Protein AF-A0A1J4S9G2-F1 (afdb_monomer_lite)

Organism: NCBI:txid1817893

Sequence (73 aa):
MAYENAYDTCILVSGDGDFAYVIEAVKRKGKHVENAYFWPRKNRQARHCASWHLRQVCDKFIFLNSQFLKCCF

pLDDT: mean 73.85, std 13.93, range [41.53, 89.62]

Structure (mmCIF, N/CA/C/O backbone):
data_AF-A0A1J4S9G2-F1
#
_entry.id   AF-A0A1J4S9G2-F1
#
loop_
_atom_site.group_PDB
_atom_site.id
_atom_site.type_symbol
_atom_site.label_atom_id
_atom_site.label_alt_id
_atom_site.label_comp_id
_atom_site.label_asym_id
_atom_site.label_entity_id
_atom_site.label_seq_id
_atom_site.pdbx_PDB_ins_code
_atom_site.Cartn_x
_atom_site.Cartn_y
_atom_site.Cartn_z
_atom_site.occupancy
_atom_site.B_iso_or_equiv
_atom_site.auth_seq_id
_atom_site.auth_comp_id
_atom_site.auth_asym_id
_atom_site.auth_atom_id
_atom_site.pdbx_PDB_model_num
ATOM 1 N N . MET A 1 1 ? -21.697 -9.770 5.961 1.00 44.72 1 MET A N 1
ATOM 2 C CA . MET A 1 1 ? -20.934 -10.436 7.039 1.00 44.72 1 MET A CA 1
ATOM 3 C C . MET A 1 1 ? -19.633 -11.007 6.470 1.00 44.72 1 MET A C 1
ATOM 5 O O . MET A 1 1 ? -19.647 -12.129 5.995 1.00 44.72 1 MET A O 1
ATOM 9 N N . ALA A 1 2 ? -18.566 -10.197 6.403 1.00 41.53 2 ALA A N 1
ATOM 10 C CA . ALA A 1 2 ? -17.171 -10.600 6.093 1.00 41.53 2 ALA A CA 1
ATOM 11 C C . ALA A 1 2 ? -16.193 -9.398 6.090 1.00 41.53 2 ALA A C 1
ATOM 13 O O . ALA A 1 2 ? -14.989 -9.585 6.189 1.00 41.53 2 ALA A O 1
ATOM 14 N N . TYR A 1 3 ? -16.691 -8.160 5.978 1.00 50.81 3 TYR A N 1
ATOM 15 C CA . TYR A 1 3 ? -15.863 -6.998 5.611 1.00 50.81 3 TYR A CA 1
ATOM 16 C C . TYR A 1 3 ? -15.802 -5.884 6.676 1.00 50.81 3 TYR A C 1
ATOM 18 O O . TYR A 1 3 ? -15.083 -4.904 6.518 1.00 50.81 3 TYR A O 1
ATOM 26 N N . GLU A 1 4 ? -16.582 -5.974 7.756 1.00 57.12 4 GLU A N 1
ATOM 27 C CA . GLU A 1 4 ? -16.848 -4.790 8.589 1.00 57.12 4 GLU A CA 1
ATOM 28 C C . GLU A 1 4 ? -15.803 -4.479 9.654 1.00 57.12 4 GLU A C 1
ATOM 30 O O . GLU A 1 4 ? -15.825 -3.366 10.164 1.00 57.12 4 GLU A O 1
ATOM 35 N N . ASN A 1 5 ? -14.877 -5.393 9.962 1.00 59.31 5 ASN A N 1
ATOM 36 C CA . ASN A 1 5 ? -13.758 -5.102 10.868 1.00 59.31 5 ASN A CA 1
ATOM 37 C C . ASN A 1 5 ? -12.704 -6.219 10.955 1.00 59.31 5 ASN A C 1
ATOM 39 O O . ASN A 1 5 ? -11.975 -6.292 11.934 1.00 59.31 5 ASN A O 1
ATOM 43 N N . ALA A 1 6 ? -12.607 -7.106 9.961 1.00 68.06 6 ALA A N 1
ATOM 44 C CA . ALA A 1 6 ? -11.742 -8.289 10.061 1.00 68.06 6 ALA A CA 1
ATOM 45 C C . ALA A 1 6 ? -10.232 -7.977 10.044 1.00 68.06 6 ALA A C 1
ATOM 47 O O . ALA A 1 6 ? -9.417 -8.866 10.268 1.00 68.06 6 ALA A O 1
ATOM 48 N N . TYR A 1 7 ? -9.858 -6.737 9.743 1.00 69.88 7 TYR A N 1
ATOM 49 C CA . TYR A 1 7 ? -8.476 -6.308 9.598 1.00 69.88 7 TYR A CA 1
ATOM 50 C C . TYR A 1 7 ? -8.294 -4.906 10.176 1.00 69.88 7 TYR A C 1
ATOM 52 O O . TYR A 1 7 ? -9.161 -4.036 10.047 1.00 69.88 7 TYR A O 1
ATOM 60 N N . ASP A 1 8 ? -7.146 -4.693 10.807 1.00 80.25 8 ASP A N 1
ATOM 61 C CA . ASP A 1 8 ? -6.727 -3.397 11.348 1.00 80.25 8 ASP A CA 1
ATOM 62 C C . ASP A 1 8 ? -5.934 -2.584 10.321 1.00 80.25 8 ASP A C 1
ATOM 64 O O . ASP A 1 8 ? -6.046 -1.356 10.266 1.00 80.25 8 ASP A O 1
ATOM 68 N N . THR A 1 9 ? -5.216 -3.294 9.445 1.00 84.19 9 THR A N 1
ATOM 69 C CA . THR A 1 9 ? -4.339 -2.720 8.427 1.00 84.19 9 THR A CA 1
ATOM 70 C C . THR A 1 9 ? -4.655 -3.287 7.048 1.00 84.19 9 THR A C 1
ATOM 72 O O . THR A 1 9 ? -4.718 -4.501 6.857 1.00 84.19 9 THR A O 1
ATOM 75 N N . CYS A 1 10 ? -4.818 -2.401 6.070 1.00 86.06 10 CYS A N 1
ATOM 76 C CA . CYS A 1 10 ? -4.902 -2.732 4.655 1.00 86.06 10 CYS A CA 1
ATOM 77 C C . CYS A 1 10 ? -3.541 -2.482 4.000 1.00 86.06 10 CYS A C 1
ATOM 79 O O . CYS A 1 10 ? -2.993 -1.387 4.118 1.00 86.06 10 CYS A O 1
ATOM 81 N N . ILE A 1 11 ? -3.011 -3.487 3.303 1.00 87.31 11 ILE A N 1
ATOM 82 C CA . ILE A 1 11 ? -1.780 -3.362 2.520 1.00 87.31 11 ILE A CA 1
ATOM 83 C C . ILE A 1 11 ? -2.152 -3.484 1.046 1.00 87.31 11 ILE A C 1
ATOM 85 O O . ILE A 1 11 ? -2.555 -4.554 0.588 1.00 87.31 11 ILE A O 1
ATOM 89 N N . LEU A 1 12 ? -2.018 -2.391 0.300 1.00 87.00 12 LEU A N 1
ATOM 90 C CA . LEU A 1 12 ? -2.154 -2.396 -1.152 1.00 87.00 12 LEU A CA 1
ATOM 91 C C . LEU A 1 12 ? -0.784 -2.650 -1.772 1.00 87.00 12 LEU A C 1
ATOM 93 O O . LEU A 1 12 ? 0.154 -1.915 -1.493 1.00 87.00 12 LEU A O 1
ATOM 97 N N . VAL A 1 13 ? -0.663 -3.665 -2.626 1.00 85.69 13 VAL A N 1
ATOM 98 C CA . VAL A 1 13 ? 0.568 -3.915 -3.389 1.00 85.69 13 VAL A CA 1
ATOM 99 C C . VAL A 1 13 ? 0.334 -3.545 -4.851 1.00 85.69 13 VAL A C 1
ATOM 101 O O . VAL A 1 13 ? 0.048 -4.409 -5.677 1.00 85.69 13 VAL A O 1
ATOM 104 N N . SER A 1 14 ? 0.379 -2.249 -5.173 1.00 81.25 14 SER A N 1
ATOM 105 C CA . SER A 1 14 ? 0.152 -1.756 -6.534 1.00 81.25 14 SER A CA 1
ATOM 106 C C . SER A 1 14 ? 0.763 -0.371 -6.775 1.00 81.25 14 SER A C 1
ATOM 108 O O . SER A 1 14 ? 0.911 0.444 -5.865 1.00 81.25 14 SER A O 1
ATOM 110 N N . GLY A 1 15 ? 1.113 -0.097 -8.033 1.00 71.81 15 GLY A N 1
ATOM 111 C CA . GLY A 1 15 ? 1.446 1.248 -8.522 1.00 71.81 15 GLY A CA 1
ATOM 112 C C . GLY A 1 15 ? 0.274 1.945 -9.223 1.00 71.81 15 GLY A C 1
ATOM 113 O O . GLY A 1 15 ? 0.448 3.028 -9.775 1.00 71.81 15 GLY A O 1
ATOM 114 N N . ASP A 1 16 ? -0.899 1.315 -9.255 1.00 74.75 16 ASP A N 1
ATOM 115 C CA . ASP A 1 16 ? -2.059 1.830 -9.974 1.00 74.75 16 ASP A CA 1
ATOM 116 C C . ASP A 1 16 ? -2.819 2.880 -9.145 1.00 74.75 16 ASP A C 1
ATOM 118 O O . ASP A 1 16 ? -3.117 2.684 -7.964 1.00 74.75 16 ASP A O 1
ATOM 122 N N . GLY A 1 17 ? -3.104 4.014 -9.785 1.00 70.75 17 GLY A N 1
ATOM 123 C CA . GLY A 1 17 ? -3.791 5.165 -9.212 1.00 70.75 17 GLY A CA 1
ATOM 124 C C . GLY A 1 17 ? -5.278 4.935 -8.951 1.00 70.75 17 GLY A C 1
ATOM 125 O O . GLY A 1 17 ? -5.841 5.585 -8.069 1.00 70.75 17 GLY A O 1
ATOM 126 N N . ASP A 1 18 ? -5.894 4.003 -9.675 1.00 79.00 18 ASP A N 1
ATOM 127 C CA . ASP A 1 18 ? -7.349 3.818 -9.688 1.00 79.00 18 ASP A CA 1
ATOM 128 C C . ASP A 1 18 ? -7.892 3.259 -8.361 1.00 79.00 18 ASP A C 1
ATOM 130 O O . ASP A 1 18 ? -9.063 3.432 -8.018 1.00 79.00 18 ASP A O 1
ATOM 134 N N . PHE A 1 19 ? -7.021 2.678 -7.531 1.00 80.50 19 PHE A N 1
ATOM 135 C CA . PHE A 1 19 ? -7.371 2.186 -6.196 1.00 80.50 19 PHE A CA 1
ATOM 136 C C . PHE A 1 19 ? -7.494 3.283 -5.131 1.00 80.50 19 PHE A C 1
ATOM 138 O O . PHE A 1 19 ? -7.849 2.979 -3.990 1.00 80.50 19 PHE A O 1
ATOM 145 N N . ALA A 1 20 ? -7.246 4.553 -5.468 1.00 80.44 20 ALA A N 1
ATOM 146 C CA . ALA A 1 20 ? -7.359 5.660 -4.518 1.00 80.44 20 ALA A CA 1
ATOM 147 C C . ALA A 1 20 ? -8.747 5.728 -3.852 1.00 80.44 20 ALA A C 1
ATOM 149 O O . ALA A 1 20 ? -8.831 5.936 -2.643 1.00 80.44 20 ALA A O 1
ATOM 150 N N . TYR A 1 21 ? -9.822 5.461 -4.603 1.00 83.19 21 TYR A N 1
ATOM 151 C CA . TYR A 1 21 ? -11.187 5.439 -4.063 1.00 83.19 21 TYR A CA 1
ATOM 152 C C . TYR A 1 21 ? -11.401 4.311 -3.041 1.00 83.19 21 TYR A C 1
ATOM 154 O O . TYR A 1 21 ? -12.049 4.498 -2.011 1.00 83.19 21 TYR A O 1
ATOM 162 N N . VAL A 1 22 ? -10.819 3.135 -3.292 1.00 84.62 22 VAL A N 1
ATOM 163 C CA . VAL A 1 22 ? -10.900 1.987 -2.376 1.00 84.62 22 VAL A CA 1
ATOM 164 C C . VAL A 1 22 ? -10.144 2.288 -1.084 1.00 84.62 22 VAL A C 1
ATOM 166 O O . VAL A 1 22 ? -10.662 2.051 0.006 1.00 84.62 22 VAL A O 1
ATOM 169 N N . ILE A 1 23 ? -8.946 2.864 -1.195 1.00 85.94 23 ILE A N 1
ATOM 170 C CA . ILE A 1 23 ? -8.140 3.289 -0.046 1.00 85.94 23 ILE A CA 1
ATOM 171 C C . ILE A 1 23 ? -8.891 4.347 0.762 1.00 85.94 23 ILE A C 1
ATOM 173 O O . ILE A 1 23 ? -8.941 4.245 1.984 1.00 85.94 23 ILE A O 1
ATOM 177 N N . GLU A 1 24 ?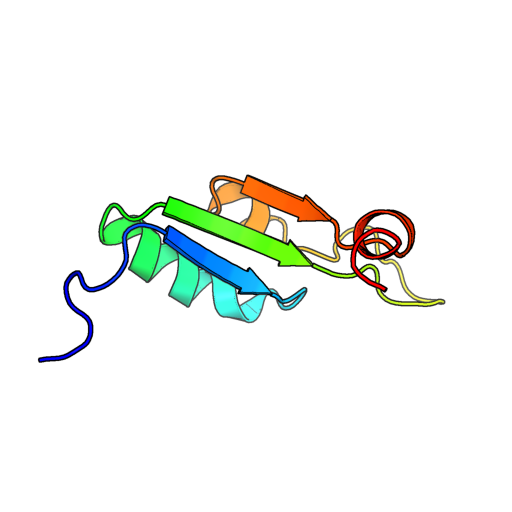 -9.541 5.312 0.112 1.00 85.88 24 GLU A N 1
ATOM 178 C CA . GLU A 1 24 ? -10.352 6.319 0.796 1.00 85.88 24 GLU A CA 1
ATOM 179 C C . GLU A 1 24 ? -11.533 5.687 1.551 1.00 85.88 24 GLU A C 1
ATOM 181 O O . GLU A 1 24 ? -11.782 6.028 2.707 1.00 85.88 24 GLU A O 1
ATOM 186 N N . ALA A 1 25 ? -12.226 4.715 0.953 1.00 86.19 25 ALA A N 1
ATOM 187 C CA . ALA A 1 25 ? -13.308 3.990 1.618 1.00 86.19 25 ALA A CA 1
ATOM 188 C C . ALA A 1 25 ? -12.819 3.208 2.854 1.00 86.19 25 ALA A C 1
ATOM 190 O O . ALA A 1 25 ? -13.497 3.186 3.884 1.00 86.19 25 ALA A O 1
ATOM 191 N N . VAL A 1 26 ? -11.628 2.605 2.780 1.00 85.00 26 VAL A N 1
ATOM 192 C CA . VAL A 1 26 ? -10.982 1.920 3.913 1.00 85.00 26 VAL A CA 1
ATOM 193 C C . VAL A 1 26 ? -10.533 2.923 4.983 1.00 85.00 26 VAL A C 1
ATOM 195 O O . VAL A 1 26 ? -10.744 2.696 6.174 1.00 85.00 26 VAL A O 1
ATOM 198 N N . LYS A 1 27 ? -10.001 4.077 4.574 1.00 84.00 27 LYS A N 1
ATOM 199 C CA . LYS A 1 27 ? -9.585 5.164 5.467 1.00 84.00 27 LYS A CA 1
ATOM 200 C C . LYS A 1 27 ? -10.765 5.765 6.227 1.00 84.00 27 LYS A C 1
ATOM 202 O O . LYS A 1 27 ? -10.677 5.983 7.430 1.00 84.00 27 LYS A O 1
ATOM 207 N N . ARG A 1 28 ? -11.902 5.968 5.551 1.00 85.00 28 ARG A N 1
ATOM 208 C CA . ARG A 1 28 ? -13.163 6.429 6.162 1.00 85.00 28 ARG A CA 1
ATOM 209 C C . ARG A 1 28 ? -13.699 5.454 7.212 1.00 85.00 28 ARG A C 1
ATOM 211 O O . ARG A 1 28 ? -14.410 5.875 8.116 1.00 85.00 28 ARG A O 1
ATOM 218 N N . LYS A 1 29 ? -13.329 4.172 7.134 1.00 83.25 29 LYS A N 1
ATOM 219 C CA . LYS A 1 29 ? -13.605 3.170 8.177 1.00 83.25 29 LYS A CA 1
ATOM 220 C C . LYS A 1 29 ? -12.626 3.238 9.362 1.00 83.25 29 LYS A C 1
ATOM 222 O O . LYS A 1 29 ? -12.727 2.415 10.263 1.00 83.25 29 LYS A O 1
ATOM 227 N N . GLY A 1 30 ? -11.691 4.191 9.372 1.00 83.31 30 GLY A N 1
ATOM 228 C CA . GLY A 1 30 ? -10.714 4.388 10.447 1.00 83.31 30 GLY A CA 1
ATOM 229 C C . GLY A 1 30 ? -9.582 3.360 10.458 1.00 83.31 30 GLY A C 1
ATOM 230 O O . GLY A 1 30 ? -8.958 3.155 11.495 1.00 83.31 30 GLY A O 1
ATOM 231 N N . LYS A 1 31 ? -9.337 2.677 9.335 1.00 84.62 31 LYS A N 1
ATOM 232 C CA . LYS A 1 31 ? -8.312 1.632 9.227 1.00 84.62 31 LYS A CA 1
ATOM 233 C C . LYS A 1 31 ? -6.985 2.183 8.723 1.00 84.62 31 LYS A C 1
ATOM 235 O O . LYS A 1 31 ? -6.964 3.144 7.953 1.00 84.62 31 LYS A O 1
ATOM 240 N N . HIS A 1 32 ? -5.891 1.547 9.141 1.00 87.44 32 HIS A N 1
ATOM 241 C CA . HIS A 1 32 ? -4.553 1.906 8.684 1.00 87.44 32 HIS A CA 1
ATOM 242 C C . HIS A 1 32 ? -4.346 1.421 7.251 1.00 87.44 32 HIS A C 1
ATOM 244 O O . HIS A 1 32 ? -4.702 0.284 6.930 1.00 87.44 32 HIS A O 1
ATOM 250 N N . VAL A 1 33 ? -3.777 2.262 6.386 1.00 88.19 33 VAL A N 1
ATOM 251 C CA . VAL A 1 33 ? -3.532 1.888 4.990 1.00 88.19 33 VAL A CA 1
ATOM 252 C C . VAL A 1 33 ? -2.072 2.088 4.616 1.00 88.19 33 VAL A C 1
ATOM 254 O O . VAL A 1 33 ? -1.552 3.205 4.636 1.00 88.19 33 VAL A O 1
ATOM 257 N N . GLU A 1 34 ? -1.430 1.001 4.203 1.00 89.62 34 GLU A N 1
ATOM 258 C CA . GLU A 1 34 ? -0.074 0.992 3.670 1.00 89.62 34 GLU A CA 1
ATOM 259 C C . GLU A 1 34 ? -0.115 0.682 2.169 1.00 89.62 34 GLU A C 1
ATOM 261 O O . GLU A 1 34 ? -0.798 -0.245 1.735 1.00 89.62 34 GLU A O 1
ATOM 266 N N . ASN A 1 35 ? 0.630 1.436 1.360 1.00 87.00 35 ASN A N 1
ATOM 267 C CA . ASN A 1 35 ? 0.793 1.133 -0.059 1.00 87.00 35 ASN A CA 1
ATOM 268 C C . ASN A 1 35 ? 2.233 0.730 -0.371 1.00 87.00 35 ASN A C 1
ATOM 270 O O . ASN A 1 35 ? 3.164 1.523 -0.209 1.00 87.00 35 ASN A O 1
ATOM 274 N N . ALA A 1 36 ? 2.399 -0.488 -0.865 1.00 87.25 36 ALA A N 1
ATOM 275 C CA . ALA A 1 36 ? 3.641 -1.045 -1.348 1.00 87.25 36 ALA A CA 1
ATOM 276 C C . ALA A 1 36 ? 3.651 -1.052 -2.882 1.00 87.25 36 ALA A C 1
ATOM 278 O O . ALA A 1 36 ? 2.736 -1.562 -3.520 1.00 87.25 36 ALA A O 1
ATOM 279 N N . TYR A 1 37 ? 4.684 -0.492 -3.505 1.00 83.12 37 TYR A N 1
ATOM 280 C CA . TYR A 1 37 ? 4.737 -0.381 -4.965 1.00 83.12 37 TYR A CA 1
ATOM 281 C C . TYR A 1 37 ? 6.124 -0.691 -5.515 1.00 83.12 37 TYR A C 1
ATOM 283 O O . TYR A 1 37 ? 7.146 -0.473 -4.858 1.00 83.12 37 TYR A O 1
ATOM 291 N N . PHE A 1 38 ? 6.147 -1.180 -6.754 1.00 79.81 38 PHE A N 1
ATOM 292 C CA . PHE A 1 38 ? 7.366 -1.441 -7.511 1.00 79.81 38 PHE A CA 1
ATOM 293 C C . PHE A 1 38 ? 7.662 -0.283 -8.464 1.00 79.81 38 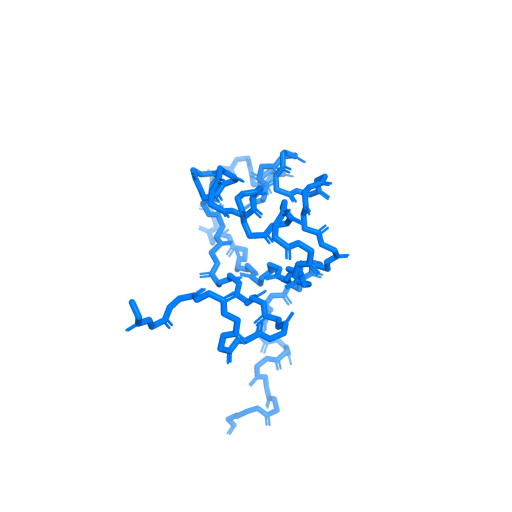PHE A C 1
ATOM 295 O O . PHE A 1 38 ? 6.753 0.329 -9.028 1.00 79.81 38 PHE A O 1
ATOM 302 N N . TRP A 1 39 ? 8.946 0.003 -8.689 1.00 69.06 39 TRP A N 1
ATOM 303 C CA . TRP A 1 39 ? 9.340 0.937 -9.744 1.00 69.06 39 TRP A CA 1
ATOM 304 C C . TRP A 1 39 ? 9.106 0.294 -11.119 1.00 69.06 39 TRP A C 1
ATOM 306 O O . TRP A 1 39 ? 9.631 -0.800 -11.359 1.00 69.06 39 TRP A O 1
ATOM 316 N N . PRO A 1 40 ? 8.393 0.942 -12.057 1.00 61.34 40 PRO A N 1
ATOM 317 C CA . PRO A 1 40 ? 8.257 0.418 -13.404 1.00 61.34 40 PRO A CA 1
ATOM 318 C C . PRO A 1 40 ? 9.616 0.442 -14.101 1.00 61.34 40 PRO A C 1
ATOM 320 O O . PRO A 1 40 ? 10.322 1.455 -14.146 1.00 61.34 40 PRO A O 1
ATOM 323 N N . ARG A 1 41 ? 10.013 -0.704 -14.653 1.00 50.75 41 ARG A N 1
ATOM 324 C CA . ARG A 1 41 ? 11.256 -0.804 -15.414 1.00 50.75 41 ARG A CA 1
ATOM 325 C C . ARG A 1 41 ? 11.124 -0.041 -16.733 1.00 50.75 41 ARG A C 1
ATOM 327 O O . ARG A 1 41 ? 10.274 -0.368 -17.546 1.00 50.75 41 ARG A O 1
ATOM 334 N N . LYS A 1 42 ? 12.065 0.891 -16.925 1.00 51.31 42 LYS A N 1
ATOM 335 C CA . LYS A 1 42 ? 12.535 1.483 -18.189 1.00 51.31 42 LYS A CA 1
ATOM 336 C C . LYS A 1 42 ? 11.475 2.196 -19.062 1.00 51.31 42 LYS A C 1
ATOM 338 O O . LYS A 1 42 ? 10.605 1.586 -19.664 1.00 51.31 42 LYS A O 1
ATOM 343 N N . ASN A 1 43 ? 11.707 3.503 -19.248 1.00 51.06 43 ASN A N 1
ATOM 344 C CA . ASN A 1 43 ? 11.425 4.280 -20.473 1.00 51.06 43 ASN A CA 1
ATOM 345 C C . ASN A 1 43 ? 10.148 5.129 -20.585 1.00 51.06 43 ASN A C 1
ATOM 347 O O . ASN A 1 43 ? 9.864 5.614 -21.676 1.00 51.06 43 ASN A O 1
ATOM 351 N N . ARG A 1 44 ? 9.431 5.441 -19.506 1.00 46.19 44 ARG A N 1
ATOM 352 C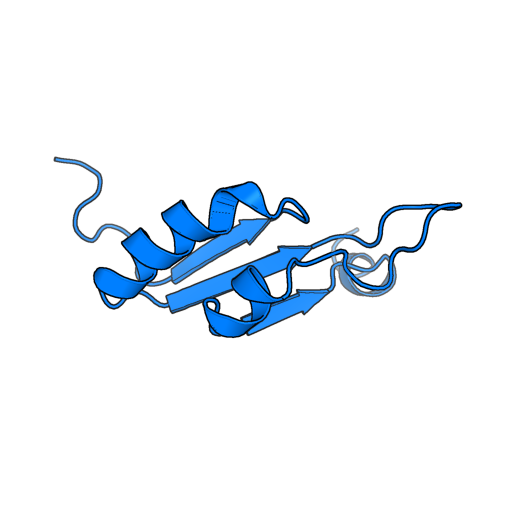 CA . ARG A 1 44 ? 8.525 6.609 -19.499 1.00 46.19 44 ARG A CA 1
ATOM 353 C C . ARG A 1 44 ? 8.641 7.329 -18.173 1.00 46.19 44 ARG A C 1
ATOM 355 O O . ARG A 1 44 ? 9.048 6.714 -17.196 1.00 46.19 44 ARG A O 1
ATOM 362 N N . GLN A 1 45 ? 8.349 8.624 -18.167 1.00 45.38 45 GLN A N 1
ATOM 363 C CA . GLN A 1 45 ? 8.378 9.549 -17.035 1.00 45.38 45 GLN A CA 1
ATOM 364 C C . GLN A 1 45 ? 7.752 8.949 -15.753 1.00 45.38 45 GLN A C 1
ATOM 366 O O . GLN A 1 45 ? 6.616 9.225 -15.394 1.00 45.38 45 GLN A O 1
ATOM 371 N N . ALA A 1 46 ? 8.527 8.150 -15.023 1.00 46.97 46 ALA A N 1
ATOM 372 C CA . ALA A 1 46 ? 8.125 7.411 -13.828 1.00 46.97 46 ALA A CA 1
ATOM 373 C C . ALA A 1 46 ? 8.282 8.252 -12.551 1.00 46.97 46 ALA A C 1
ATOM 375 O O . ALA A 1 46 ? 8.467 7.729 -11.459 1.00 46.97 46 ALA A O 1
ATOM 376 N N . ARG A 1 47 ? 8.228 9.587 -12.661 1.00 44.50 47 ARG A N 1
ATOM 377 C CA . ARG A 1 47 ? 8.254 10.453 -11.472 1.00 44.50 47 ARG A CA 1
ATOM 378 C C . ARG A 1 47 ? 6.973 10.315 -10.635 1.00 44.50 47 ARG A C 1
ATOM 380 O O . ARG A 1 47 ? 6.975 10.719 -9.479 1.00 44.50 47 ARG A O 1
ATOM 387 N N . HIS A 1 48 ? 5.908 9.729 -11.191 1.00 49.81 48 HIS A N 1
ATOM 388 C CA . HIS A 1 48 ? 4.582 9.594 -10.580 1.00 49.81 48 HIS A CA 1
ATOM 389 C C . HIS A 1 48 ? 4.082 8.128 -10.621 1.00 49.81 48 HIS A C 1
ATOM 391 O O . HIS A 1 48 ? 3.043 7.838 -11.198 1.00 49.81 48 HIS A O 1
ATOM 397 N N . CYS A 1 49 ? 4.831 7.173 -10.057 1.00 52.69 49 CYS A N 1
ATOM 398 C CA . CYS A 1 49 ? 4.395 5.759 -9.982 1.00 52.69 49 CYS A CA 1
ATOM 399 C C . CYS A 1 49 ? 3.454 5.438 -8.824 1.00 52.69 49 CYS A C 1
ATOM 401 O O . CYS A 1 49 ? 2.869 4.369 -8.787 1.00 52.69 49 CYS A O 1
ATOM 403 N N . ALA A 1 50 ? 3.310 6.362 -7.886 1.00 57.72 50 ALA A N 1
ATOM 404 C CA . ALA A 1 50 ? 2.123 6.446 -7.063 1.00 57.72 50 ALA A CA 1
ATOM 405 C C . ALA A 1 50 ? 1.488 7.778 -7.438 1.00 57.72 50 ALA A C 1
ATOM 407 O O . ALA A 1 50 ? 2.166 8.811 -7.385 1.00 57.72 50 ALA A O 1
ATOM 408 N N . SER A 1 51 ? 0.223 7.753 -7.859 1.00 62.59 51 SER A N 1
ATOM 409 C CA . SER A 1 51 ? -0.544 8.983 -8.045 1.00 62.59 51 SER A CA 1
ATOM 410 C C . SER A 1 51 ? -0.391 9.846 -6.788 1.00 62.59 51 SER A C 1
ATOM 412 O O . SER A 1 51 ? -0.421 9.319 -5.672 1.00 62.59 51 SER A O 1
ATOM 414 N N . TRP A 1 52 ? -0.218 11.163 -6.945 1.00 65.44 52 TRP A N 1
ATOM 415 C CA . TRP A 1 52 ? -0.173 12.095 -5.807 1.00 65.44 52 TRP A CA 1
ATOM 416 C C . TRP A 1 52 ? -1.348 11.873 -4.849 1.00 65.44 52 TRP A C 1
ATOM 418 O O . TRP A 1 52 ? -1.174 11.979 -3.640 1.00 65.44 52 TRP A O 1
ATOM 428 N N . HIS A 1 53 ? -2.502 11.472 -5.388 1.00 70.25 53 HIS A N 1
ATOM 429 C CA . HIS A 1 53 ? -3.683 11.104 -4.616 1.00 70.25 53 HIS A CA 1
ATOM 430 C C . HIS A 1 53 ? -3.434 9.94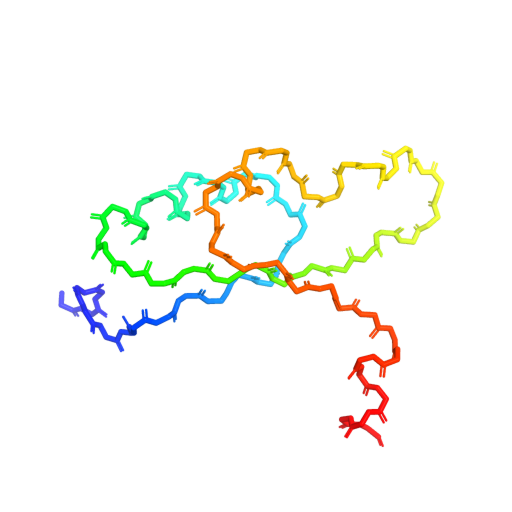1 -3.657 1.00 70.25 53 HIS A C 1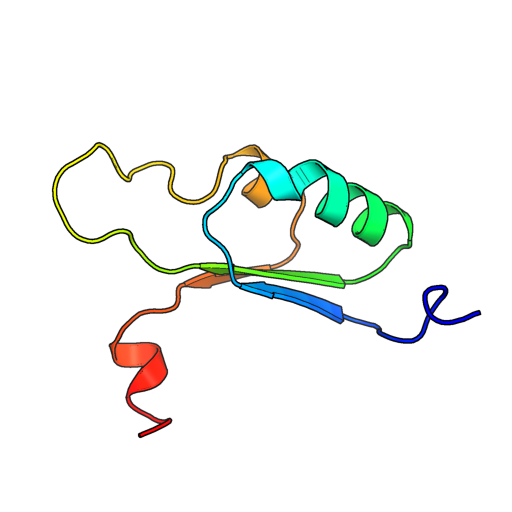
ATOM 432 O O . HIS A 1 53 ? -3.733 10.073 -2.477 1.00 70.25 53 HIS A O 1
ATOM 438 N N . LEU A 1 54 ? -2.822 8.838 -4.103 1.00 73.62 54 LEU A N 1
ATOM 439 C CA . LEU A 1 54 ? -2.485 7.739 -3.193 1.00 73.62 54 LEU A CA 1
ATOM 440 C C . LEU A 1 54 ? -1.586 8.242 -2.062 1.00 73.62 54 LEU A C 1
ATOM 442 O O . LEU A 1 54 ? -1.831 7.917 -0.903 1.00 73.62 54 LEU A O 1
ATOM 446 N N . ARG A 1 55 ? -0.584 9.075 -2.384 1.00 72.94 55 ARG A N 1
ATOM 447 C CA . ARG A 1 55 ? 0.344 9.638 -1.388 1.00 72.94 55 ARG A CA 1
ATOM 448 C C . ARG A 1 55 ? -0.319 10.467 -0.301 1.00 72.94 55 ARG A C 1
ATOM 450 O O . ARG A 1 55 ? 0.207 10.501 0.804 1.00 72.94 55 ARG A O 1
ATOM 457 N N . GLN A 1 56 ? -1.435 11.116 -0.606 1.00 76.56 56 GLN A N 1
ATOM 458 C CA . GLN A 1 56 ? -2.176 11.886 0.387 1.00 76.56 56 GLN A CA 1
ATOM 459 C C . GLN A 1 56 ? -3.140 11.034 1.212 1.00 76.56 56 GLN A C 1
ATOM 461 O O . GLN A 1 56 ? -3.457 11.407 2.337 1.00 76.56 56 GLN A O 1
ATOM 466 N N . VAL A 1 57 ? -3.604 9.903 0.675 1.00 80.88 57 VAL A N 1
ATOM 467 C CA . VAL A 1 57 ? -4.621 9.078 1.340 1.00 80.88 57 VAL A CA 1
ATOM 468 C C . VAL A 1 57 ? -3.994 7.971 2.198 1.00 80.88 57 VAL A C 1
ATOM 470 O O . VAL A 1 57 ? -4.492 7.710 3.296 1.00 80.88 57 VAL A O 1
ATOM 473 N N . CYS A 1 58 ? -2.905 7.323 1.769 1.00 81.88 58 CYS A N 1
ATOM 474 C CA . CYS A 1 58 ? -2.287 6.253 2.568 1.00 81.88 58 CYS A CA 1
ATOM 475 C C . CYS A 1 58 ? -1.424 6.807 3.710 1.00 81.88 58 CYS A C 1
ATOM 477 O O . CYS A 1 58 ? -0.805 7.859 3.584 1.00 81.88 58 CYS A O 1
ATOM 479 N N . ASP A 1 59 ? -1.346 6.064 4.815 1.00 86.25 59 ASP A N 1
ATOM 480 C CA . ASP A 1 59 ? -0.516 6.421 5.974 1.00 86.25 59 ASP A CA 1
ATOM 481 C C . ASP A 1 59 ? 0.967 6.160 5.723 1.00 86.25 59 ASP A C 1
ATOM 483 O O . ASP A 1 59 ? 1.834 6.911 6.168 1.00 86.25 59 ASP A O 1
ATOM 487 N N . LYS A 1 60 ? 1.263 5.071 5.009 1.00 87.88 60 LYS A N 1
ATOM 488 C CA . LYS A 1 60 ? 2.629 4.611 4.786 1.00 87.88 60 LYS A CA 1
ATOM 489 C C . LYS A 1 60 ? 2.849 4.224 3.336 1.00 87.88 60 LYS A C 1
ATOM 491 O O . LYS A 1 60 ? 2.007 3.584 2.708 1.00 87.88 60 LYS A O 1
ATOM 496 N N . PHE A 1 61 ? 4.024 4.581 2.830 1.00 84.12 61 PHE A N 1
ATOM 497 C CA . PHE A 1 61 ? 4.485 4.217 1.497 1.00 84.12 61 PHE A CA 1
ATOM 498 C C . PHE A 1 61 ? 5.720 3.341 1.592 1.00 84.12 61 PHE A C 1
ATOM 500 O O . PHE A 1 61 ? 6.754 3.766 2.105 1.00 84.12 61 PHE A O 1
ATOM 507 N N . ILE A 1 62 ? 5.614 2.128 1.061 1.00 85.50 62 ILE A N 1
ATOM 508 C CA . ILE A 1 62 ? 6.690 1.147 1.042 1.00 85.50 62 ILE A CA 1
ATOM 509 C C . ILE A 1 62 ? 7.166 0.998 -0.396 1.00 85.50 62 ILE A C 1
ATOM 511 O O . ILE A 1 62 ? 6.402 0.695 -1.312 1.00 85.50 62 ILE A O 1
ATOM 515 N N . PHE A 1 63 ? 8.455 1.225 -0.604 1.00 84.38 63 PHE A N 1
ATOM 516 C CA . PHE A 1 63 ? 9.067 1.012 -1.902 1.00 84.38 63 PHE A CA 1
ATOM 517 C C . PHE A 1 63 ? 9.657 -0.395 -1.969 1.00 84.38 63 PHE A C 1
ATOM 519 O O . PHE A 1 63 ? 10.636 -0.699 -1.284 1.00 84.38 63 PHE A O 1
ATOM 526 N N . LEU A 1 64 ? 9.070 -1.246 -2.809 1.00 82.81 64 LEU A N 1
ATOM 527 C CA . LEU A 1 64 ? 9.539 -2.609 -3.015 1.00 82.81 64 LEU A CA 1
ATOM 528 C C . LEU A 1 64 ? 10.658 -2.595 -4.055 1.00 82.81 64 LEU A C 1
ATOM 530 O O . LEU A 1 64 ? 10.430 -2.561 -5.267 1.00 82.81 64 LEU A O 1
ATOM 534 N N . ASN A 1 65 ? 11.895 -2.592 -3.564 1.00 81.88 65 ASN A N 1
ATOM 535 C CA . ASN A 1 65 ? 13.083 -2.687 -4.399 1.00 81.88 65 ASN A CA 1
ATOM 536 C C . ASN A 1 65 ? 13.726 -4.071 -4.292 1.00 81.88 65 ASN A C 1
ATOM 538 O O . ASN A 1 65 ? 13.437 -4.859 -3.393 1.00 81.88 65 ASN A O 1
ATOM 542 N N . SER A 1 66 ? 14.630 -4.367 -5.225 1.00 79.62 66 SER A N 1
ATOM 543 C CA . SER A 1 66 ? 15.315 -5.659 -5.221 1.00 79.62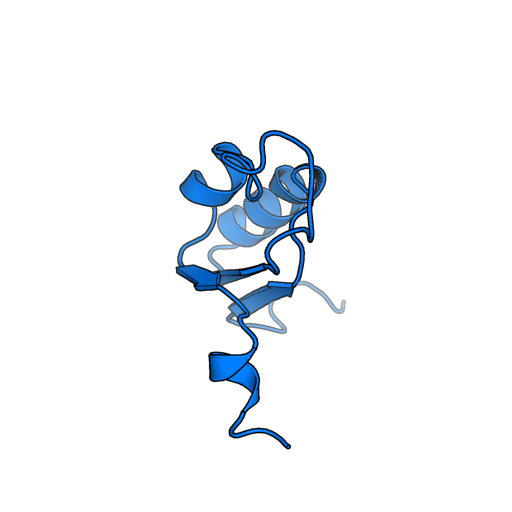 66 SER A CA 1
ATOM 544 C C . SER A 1 66 ? 16.110 -5.885 -3.934 1.00 79.62 66 SER A C 1
ATOM 546 O O . SER A 1 66 ? 16.166 -7.018 -3.487 1.00 79.62 66 SER A O 1
ATOM 548 N N . GLN A 1 67 ? 16.670 -4.837 -3.315 1.00 80.69 67 GLN A N 1
ATOM 549 C CA . GLN A 1 67 ? 17.394 -4.930 -2.041 1.00 80.69 67 GLN A CA 1
ATOM 550 C C . GLN A 1 67 ? 16.480 -5.271 -0.854 1.00 80.69 67 GLN A C 1
ATOM 552 O O . GLN A 1 67 ? 16.904 -6.000 0.031 1.00 80.69 67 GLN A O 1
ATOM 557 N N . PHE A 1 68 ? 15.233 -4.807 -0.858 1.00 79.75 68 PHE A N 1
ATOM 558 C CA . PHE A 1 68 ? 14.222 -5.091 0.154 1.00 79.75 68 PHE A CA 1
ATOM 559 C C . PHE A 1 68 ? 13.841 -6.573 0.137 1.00 79.75 68 PHE A C 1
ATOM 561 O O . PHE A 1 68 ? 13.640 -7.177 1.181 1.00 79.75 68 PHE A O 1
ATOM 568 N N . LEU A 1 69 ? 13.819 -7.176 -1.055 1.00 81.06 69 LEU A N 1
ATOM 569 C CA . LEU A 1 69 ? 13.512 -8.593 -1.245 1.00 81.06 69 LEU A CA 1
ATOM 570 C C . LEU A 1 69 ? 14.727 -9.521 -1.080 1.00 81.06 69 LEU A C 1
ATOM 572 O O . LEU A 1 69 ? 14.540 -10.731 -1.017 1.00 81.06 69 LEU A O 1
ATOM 576 N N . LYS A 1 70 ? 15.959 -8.992 -0.984 1.00 82.44 70 LYS A N 1
ATOM 577 C CA . LYS A 1 70 ? 17.182 -9.813 -0.841 1.00 82.44 70 LYS A CA 1
ATOM 578 C C . LYS A 1 70 ? 17.222 -10.649 0.436 1.00 82.44 70 LYS A C 1
ATOM 580 O O . LYS A 1 70 ? 17.976 -11.603 0.480 1.00 82.44 70 LYS A O 1
ATOM 585 N N . CYS A 1 71 ? 16.479 -10.274 1.472 1.00 77.44 71 CYS A N 1
ATOM 586 C CA . CYS A 1 71 ? 16.435 -11.036 2.722 1.00 77.44 71 CYS A CA 1
ATOM 587 C C . CYS A 1 71 ? 15.346 -12.121 2.719 1.00 77.44 71 CYS A C 1
ATOM 589 O O . CYS A 1 71 ? 15.233 -12.860 3.692 1.00 77.44 71 CYS A O 1
ATOM 591 N N . CYS A 1 72 ? 14.513 -12.182 1.674 1.00 72.56 72 CYS A N 1
ATOM 592 C CA . CYS A 1 72 ? 13.390 -13.117 1.572 1.00 72.56 72 CYS A CA 1
ATOM 593 C C . CYS A 1 72 ? 13.704 -14.357 0.719 1.00 72.56 72 CYS A C 1
ATOM 595 O O . CYS A 1 72 ? 12.913 -15.297 0.731 1.00 72.56 72 CYS A O 1
ATOM 597 N N . PHE A 1 73 ? 14.816 -14.342 -0.018 1.00 59.69 73 PHE A N 1
ATOM 598 C CA . PHE A 1 73 ? 15.288 -15.401 -0.912 1.00 59.69 73 PHE A CA 1
ATOM 599 C C . PHE A 1 73 ? 16.780 -15.621 -0.684 1.00 59.69 73 PHE A C 1
ATOM 601 O O . PHE A 1 73 ? 17.218 -16.784 -0.801 1.00 59.69 73 PHE A O 1
#

Radius of gyration: 13.8 Å; chains: 1; bounding box: 38×28×32 Å

Secondary structure (DSSP, 8-state):
--SSSS-SEEEEE---GGGHHHHHHHHHTT-EEEEEEEPPPSSS-GGGSS-HHHHHH-SEEEEE-HHHHTTT-

Foldseek 3Di:
DPPLPPDQEAEAEALDAVCLVVLQVCVVSVHAYEYEYEQDDDDDDSPPSHPVSNVVRHPYYHYDDPVNCPVVD

InterPro domains:
  IPR021139 NYN domain [PF01936] (1-64)
  IPR047140 Low amplitude and bright protein LabA [PTHR35458] (2-66)